Protein AF-A0A0Q4UPM6-F1 (afdb_monomer_lite)

pLDDT: mean 94.71, std 3.46, range [77.81, 97.81]

Sequence (63 aa):
MKLVWPQAGIDPAEVEGWDFANHLLQPLDDPQADANREACIAMVMERPRWRLTLQTHKMLGLR

Secondary structure (DSSP, 8-state):
-EEEES-TT--HHHHHTS--S-EEEEE--STTHHHHHHHHHHHHHH-TTEEE---HHHHTT--

Structure (mmCIF, N/CA/C/O backbone):
data_AF-A0A0Q4UPM6-F1
#
_entry.id   AF-A0A0Q4UPM6-F1
#
loop_
_atom_site.group_PDB
_atom_site.id
_atom_site.type_symbol
_atom_site.label_atom_id
_atom_site.label_alt_id
_atom_site.label_comp_id
_atom_site.label_asym_id
_atom_site.label_entity_id
_atom_site.label_seq_id
_atom_site.pdbx_PDB_ins_code
_atom_site.Cartn_x
_atom_site.Cartn_y
_atom_site.Cartn_z
_atom_site.occupancy
_atom_site.B_iso_or_equiv
_atom_site.auth_seq_id
_atom_site.auth_comp_id
_atom_site.auth_asym_id
_atom_site.auth_atom_id
_atom_site.pdbx_PDB_model_num
ATOM 1 N N . MET A 1 1 ? 12.320 -0.382 -1.151 1.00 94.75 1 MET A N 1
ATOM 2 C CA . MET A 1 1 ? 11.592 0.871 -0.901 1.00 94.75 1 MET A CA 1
ATOM 3 C C . MET A 1 1 ? 10.181 0.573 -0.412 1.00 94.75 1 MET A C 1
ATOM 5 O O . MET A 1 1 ? 9.593 -0.416 -0.842 1.00 94.75 1 MET A O 1
ATOM 9 N N . LYS A 1 2 ? 9.654 1.413 0.485 1.00 96.19 2 LYS A N 1
ATOM 10 C CA . LYS A 1 2 ? 8.238 1.419 0.868 1.00 96.19 2 LYS A CA 1
ATOM 11 C C . LYS A 1 2 ? 7.636 2.759 0.468 1.00 96.19 2 LYS A C 1
ATOM 13 O O . LYS A 1 2 ? 8.084 3.783 0.970 1.00 96.19 2 LYS A O 1
ATOM 18 N N . LEU A 1 3 ? 6.640 2.727 -0.404 1.00 97.06 3 LEU A N 1
ATOM 19 C CA . LEU A 1 3 ? 5.884 3.892 -0.835 1.00 97.06 3 LEU A CA 1
ATOM 20 C C . LEU A 1 3 ? 4.583 3.970 -0.031 1.00 97.06 3 LEU A C 1
ATOM 22 O O . LEU A 1 3 ? 3.847 2.988 0.037 1.00 97.06 3 LEU A O 1
ATOM 26 N N . VAL A 1 4 ? 4.311 5.125 0.575 1.00 97.19 4 VAL A N 1
ATOM 27 C CA . VAL A 1 4 ? 2.999 5.437 1.154 1.00 97.19 4 VAL A CA 1
ATOM 28 C C . VAL A 1 4 ? 2.174 6.124 0.069 1.00 97.19 4 VAL A C 1
ATOM 30 O O . VAL A 1 4 ? 2.623 7.125 -0.478 1.00 97.19 4 VAL A O 1
ATOM 33 N N . TRP A 1 5 ? 1.009 5.580 -0.275 1.00 97.44 5 TRP A N 1
ATOM 34 C CA . TRP A 1 5 ? 0.213 6.028 -1.423 1.00 97.44 5 TRP A CA 1
ATOM 35 C C . TRP A 1 5 ? -1.293 5.916 -1.124 1.00 97.44 5 TRP A C 1
ATOM 37 O O . TRP A 1 5 ? -1.675 5.022 -0.365 1.00 97.44 5 TRP A O 1
ATOM 47 N N . PRO A 1 6 ? -2.158 6.782 -1.688 1.00 96.38 6 PRO A N 1
ATOM 48 C CA . PRO A 1 6 ? -1.880 7.894 -2.607 1.00 96.38 6 PRO A CA 1
ATOM 49 C C . PRO A 1 6 ? -1.231 9.111 -1.935 1.00 96.38 6 PRO A C 1
ATOM 51 O O . PRO A 1 6 ? -1.534 9.440 -0.796 1.00 96.38 6 PRO A O 1
ATOM 54 N N . GLN A 1 7 ? -0.325 9.785 -2.648 1.00 94.56 7 GLN A N 1
ATOM 55 C CA . GLN A 1 7 ? 0.270 11.067 -2.252 1.00 94.56 7 GLN A CA 1
ATOM 56 C C . GLN A 1 7 ? 0.351 11.983 -3.475 1.00 94.56 7 GLN A C 1
ATOM 58 O O . GLN A 1 7 ? 0.664 11.532 -4.577 1.00 94.56 7 GLN A O 1
ATOM 63 N N . ALA A 1 8 ? 0.053 13.270 -3.288 1.00 93.50 8 ALA A N 1
ATOM 64 C CA . ALA A 1 8 ? 0.090 14.239 -4.376 1.00 93.50 8 ALA A CA 1
ATOM 65 C C . ALA A 1 8 ? 1.509 14.353 -4.956 1.00 93.50 8 ALA A C 1
ATOM 67 O O . ALA A 1 8 ?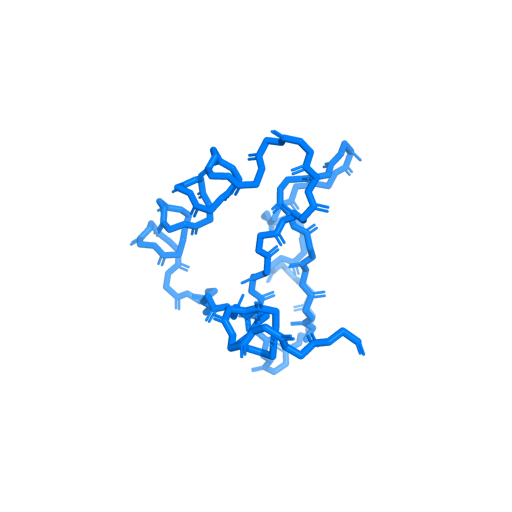 2.479 14.485 -4.212 1.00 93.50 8 ALA A O 1
ATOM 68 N N . GLY A 1 9 ? 1.614 14.316 -6.285 1.00 94.12 9 GLY A N 1
ATOM 69 C CA . GLY A 1 9 ? 2.893 14.436 -6.988 1.00 94.12 9 GLY A CA 1
ATOM 70 C C . GLY A 1 9 ? 3.759 13.174 -6.983 1.00 94.12 9 GLY A C 1
ATOM 71 O O . GLY A 1 9 ? 4.910 13.262 -7.392 1.00 94.12 9 GLY A O 1
ATOM 72 N N . ILE A 1 10 ? 3.238 12.022 -6.541 1.00 94.25 10 ILE A N 1
ATOM 73 C CA . ILE A 1 10 ? 3.944 10.741 -6.652 1.00 94.25 10 ILE A CA 1
ATOM 74 C C . ILE A 1 10 ? 3.201 9.812 -7.610 1.00 94.25 10 ILE A C 1
ATOM 76 O O . ILE A 1 10 ? 2.100 9.347 -7.305 1.00 94.25 10 ILE A O 1
ATOM 80 N N . ASP A 1 11 ? 3.841 9.493 -8.734 1.00 93.31 11 ASP A N 1
ATOM 81 C CA . ASP A 1 11 ? 3.419 8.414 -9.624 1.00 93.31 11 ASP A CA 1
ATOM 82 C C . ASP A 1 11 ? 4.143 7.107 -9.242 1.00 93.31 11 ASP A C 1
ATOM 84 O O . ASP A 1 11 ? 5.375 7.036 -9.310 1.00 93.31 11 ASP A O 1
ATOM 88 N N . PRO A 1 12 ? 3.420 6.037 -8.855 1.00 92.69 12 PRO A N 1
ATOM 89 C CA . PRO A 1 12 ? 4.034 4.739 -8.604 1.00 92.69 12 PRO A CA 1
ATOM 90 C C . PRO A 1 12 ? 4.850 4.192 -9.783 1.00 92.69 12 PRO A C 1
ATOM 92 O O . PRO A 1 12 ? 5.809 3.465 -9.542 1.00 92.69 12 PRO A O 1
ATOM 95 N N . ALA A 1 13 ? 4.518 4.533 -11.035 1.00 92.44 13 ALA A N 1
ATOM 96 C CA . ALA A 1 13 ? 5.284 4.100 -12.208 1.00 92.44 13 ALA A CA 1
ATOM 97 C C . ALA A 1 13 ? 6.711 4.673 -12.222 1.00 92.44 13 ALA A C 1
ATOM 99 O O . ALA A 1 13 ? 7.655 3.967 -12.576 1.00 92.44 13 ALA A O 1
ATOM 100 N N . GLU A 1 14 ? 6.886 5.925 -11.791 1.00 94.25 14 GLU A N 1
ATOM 101 C CA . GLU A 1 14 ? 8.205 6.557 -11.693 1.00 94.25 14 GLU A CA 1
ATOM 102 C C . GLU A 1 14 ? 9.057 5.882 -10.613 1.00 94.25 14 GLU A C 1
ATOM 104 O O . GLU A 1 14 ? 10.226 5.566 -10.838 1.00 94.25 14 GLU A O 1
ATOM 109 N N . VAL A 1 15 ? 8.450 5.593 -9.457 1.00 94.31 15 VAL A N 1
ATOM 110 C CA . VAL A 1 15 ? 9.123 4.922 -8.333 1.00 94.31 15 VAL A CA 1
ATOM 111 C C . VAL A 1 15 ? 9.471 3.469 -8.671 1.00 94.31 15 VAL A C 1
ATOM 113 O O . VAL A 1 15 ? 10.494 2.954 -8.225 1.00 94.31 15 VAL A O 1
ATOM 116 N N . GLU A 1 16 ? 8.643 2.796 -9.470 1.00 93.81 16 GLU A N 1
ATOM 117 C CA . GLU A 1 16 ? 8.870 1.421 -9.930 1.00 93.81 16 GLU A CA 1
ATOM 118 C C . GLU A 1 16 ? 10.103 1.290 -10.838 1.00 93.81 16 GLU A C 1
ATOM 120 O O . GLU A 1 16 ? 10.717 0.223 -10.893 1.00 93.81 16 GLU A O 1
ATOM 125 N N . GLY A 1 17 ? 10.504 2.372 -11.511 1.00 93.81 17 GLY A N 1
ATOM 126 C CA . GLY A 1 17 ? 11.732 2.432 -12.305 1.00 93.81 17 GLY A CA 1
ATOM 127 C C . GLY A 1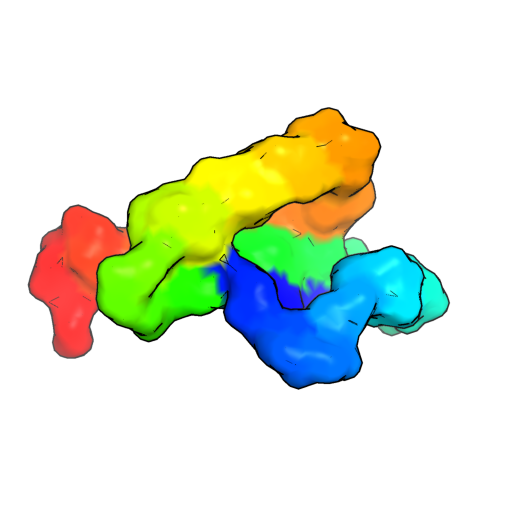 17 ? 13.017 2.534 -11.478 1.00 93.81 17 GLY A C 1
ATOM 128 O O . GLY A 1 17 ? 14.107 2.389 -12.030 1.00 93.81 17 GLY A O 1
ATOM 129 N N . TRP A 1 18 ? 12.924 2.781 -10.169 1.00 94.50 18 TRP A N 1
ATOM 130 C CA . TRP A 1 18 ? 14.093 2.908 -9.299 1.00 94.50 18 TRP A CA 1
ATOM 131 C C . TRP A 1 18 ? 14.660 1.535 -8.908 1.00 94.50 18 TRP A C 1
ATOM 133 O O . TRP A 1 18 ? 13.936 0.542 -8.791 1.00 94.50 18 TRP A O 1
ATOM 143 N N . ASP A 1 19 ? 15.971 1.475 -8.666 1.00 94.50 19 ASP A N 1
ATOM 144 C CA . ASP A 1 19 ? 16.674 0.225 -8.359 1.00 94.50 19 ASP A CA 1
ATOM 145 C C . ASP A 1 19 ? 16.516 -0.185 -6.885 1.00 94.50 19 ASP A C 1
ATOM 147 O O . ASP A 1 19 ? 17.404 -0.020 -6.046 1.00 94.50 19 ASP A O 1
ATOM 151 N N . PHE A 1 20 ? 15.331 -0.696 -6.541 1.00 95.69 20 PHE A N 1
ATOM 152 C CA . PHE A 1 20 ? 15.064 -1.284 -5.232 1.00 95.69 20 PHE A CA 1
ATOM 153 C C . PHE A 1 20 ? 14.759 -2.772 -5.331 1.00 95.69 20 PHE A C 1
ATOM 155 O O . PHE A 1 20 ? 13.823 -3.190 -6.005 1.00 95.69 20 PHE A O 1
ATOM 162 N N . ALA A 1 21 ? 15.436 -3.568 -4.501 1.00 94.94 21 ALA A N 1
ATOM 163 C CA . ALA A 1 21 ? 15.173 -5.005 -4.379 1.00 94.94 21 ALA A CA 1
ATOM 164 C C . ALA A 1 21 ? 13.724 -5.340 -3.965 1.00 94.94 21 ALA A C 1
ATOM 166 O O . ALA A 1 21 ? 13.226 -6.430 -4.223 1.00 94.94 21 ALA A O 1
ATOM 167 N N . ASN A 1 22 ? 13.038 -4.414 -3.291 1.00 96.06 22 ASN A N 1
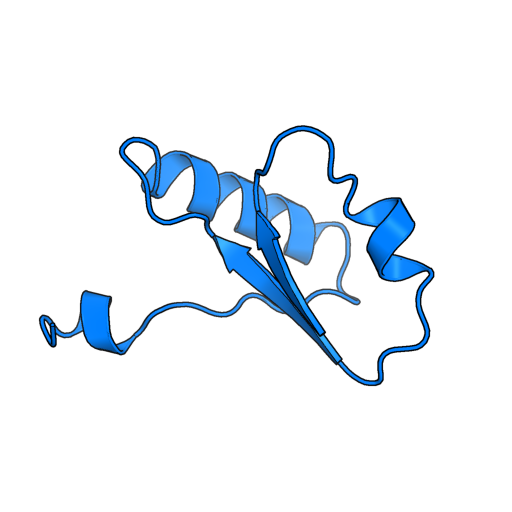ATOM 168 C CA . ASN A 1 22 ? 11.684 -4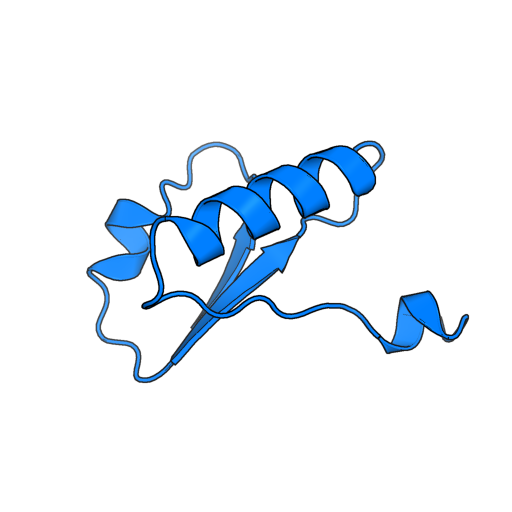.608 -2.783 1.00 96.06 22 ASN A CA 1
ATOM 169 C C . ASN A 1 22 ? 10.822 -3.385 -3.115 1.00 96.06 22 ASN A C 1
ATOM 171 O O . ASN A 1 22 ? 11.214 -2.273 -2.759 1.00 96.06 22 ASN A O 1
ATOM 175 N N . HIS A 1 23 ? 9.638 -3.597 -3.692 1.00 97.31 23 HIS A N 1
ATOM 176 C CA . HIS A 1 23 ? 8.624 -2.560 -3.916 1.00 97.31 23 HIS A CA 1
ATOM 177 C C . HIS A 1 23 ? 7.436 -2.842 -2.998 1.00 97.31 23 HIS A C 1
ATOM 179 O O . HIS A 1 23 ? 6.677 -3.789 -3.208 1.00 97.31 23 HIS A O 1
ATOM 185 N N . LEU A 1 24 ? 7.341 -2.088 -1.905 1.00 97.81 24 LEU A N 1
ATOM 186 C CA . LEU A 1 24 ? 6.264 -2.222 -0.928 1.00 97.81 24 LEU A CA 1
ATOM 187 C C . LEU A 1 24 ? 5.321 -1.032 -1.066 1.00 97.81 24 LEU A C 1
ATOM 189 O O . LEU A 1 24 ? 5.786 0.107 -1.074 1.00 97.81 24 LEU A O 1
ATOM 193 N N . LEU A 1 25 ? 4.022 -1.297 -1.135 1.00 97.69 25 LEU A N 1
ATOM 194 C CA . LEU A 1 25 ? 2.979 -0.281 -1.185 1.00 97.69 25 LEU A CA 1
ATOM 195 C C . LEU A 1 25 ? 2.209 -0.289 0.132 1.00 97.69 25 LEU A C 1
ATOM 197 O O . LEU A 1 25 ? 1.646 -1.314 0.514 1.00 97.69 25 LEU A O 1
ATOM 201 N N . GLN A 1 26 ? 2.207 0.836 0.837 1.00 97.75 26 GLN A N 1
ATOM 202 C CA . GLN A 1 26 ? 1.445 1.023 2.063 1.00 97.75 26 GLN A CA 1
ATOM 203 C C . GLN A 1 26 ? 0.323 2.033 1.802 1.00 97.75 26 GLN A C 1
ATOM 205 O O . GLN A 1 26 ? 0.628 3.136 1.345 1.00 97.75 26 GLN A O 1
ATOM 210 N N . PRO A 1 27 ? -0.935 1.715 2.140 1.00 97.56 27 PRO A N 1
ATOM 211 C CA . PRO A 1 27 ? -2.000 2.707 2.119 1.00 97.56 27 PRO A CA 1
ATOM 212 C C . PRO A 1 27 ? -1.647 3.910 2.998 1.00 97.56 27 PRO A C 1
ATOM 214 O O . PRO A 1 27 ? -1.120 3.748 4.108 1.00 97.56 27 PRO A O 1
ATOM 217 N N . LEU A 1 28 ? -1.919 5.115 2.498 1.00 96.69 28 LEU A N 1
ATOM 218 C CA . LEU A 1 28 ? -1.900 6.330 3.302 1.00 96.69 28 LEU A CA 1
ATOM 219 C C . LEU A 1 28 ? -2.982 6.227 4.388 1.00 96.69 28 LEU A C 1
ATOM 221 O O . LEU A 1 28 ? -4.143 5.948 4.093 1.00 96.69 28 LEU A O 1
ATOM 225 N N . ASP A 1 29 ? -2.582 6.444 5.639 1.00 94.06 29 ASP A N 1
ATOM 226 C CA . ASP A 1 29 ? -3.478 6.418 6.796 1.00 94.06 29 ASP A CA 1
ATOM 227 C C . ASP A 1 29 ? -3.925 7.844 7.135 1.00 94.06 29 ASP A C 1
ATOM 229 O O . ASP A 1 29 ? -3.251 8.570 7.870 1.00 94.06 29 ASP A O 1
ATOM 233 N N . ASP A 1 30 ? -5.027 8.256 6.518 1.00 94.38 30 ASP A N 1
ATOM 234 C CA . ASP A 1 30 ? -5.662 9.564 6.657 1.00 94.38 30 ASP A CA 1
ATOM 235 C C . ASP A 1 30 ? -7.200 9.387 6.747 1.00 94.38 30 ASP A C 1
ATOM 237 O O . ASP A 1 30 ? -7.683 8.252 6.813 1.00 94.38 30 ASP A O 1
ATOM 241 N N . PRO A 1 31 ? -8.020 10.459 6.759 1.00 96.62 31 PRO A N 1
ATOM 242 C CA . PRO A 1 31 ? -9.480 10.322 6.793 1.00 96.62 31 PRO A CA 1
ATOM 243 C C . PRO A 1 31 ? -10.099 9.489 5.653 1.00 96.62 31 PRO A C 1
ATOM 245 O O . PRO A 1 31 ? -11.272 9.140 5.738 1.00 96.62 31 PRO A O 1
ATOM 248 N N . GLN A 1 32 ? -9.341 9.171 4.599 1.00 95.81 32 GLN A N 1
ATOM 249 C CA . GLN A 1 32 ? -9.745 8.354 3.452 1.00 95.81 32 GLN A CA 1
ATOM 250 C C . GLN A 1 32 ? -9.082 6.963 3.458 1.00 95.81 32 GLN A C 1
ATOM 252 O O . GLN A 1 32 ? -9.024 6.306 2.419 1.00 95.81 32 GLN A O 1
ATOM 257 N N . ALA A 1 33 ? -8.606 6.481 4.613 1.00 93.50 33 ALA A N 1
ATOM 258 C CA . ALA A 1 33 ? -7.858 5.227 4.747 1.00 93.50 33 ALA A CA 1
ATOM 259 C C . ALA A 1 33 ? -8.498 4.016 4.034 1.00 93.50 33 ALA A C 1
ATOM 261 O O . ALA A 1 33 ? -7.786 3.235 3.400 1.00 93.50 33 ALA A O 1
ATOM 262 N N . ASP A 1 34 ? -9.826 3.864 4.090 1.00 95.06 34 ASP A N 1
ATOM 263 C CA . ASP A 1 34 ? -10.520 2.772 3.396 1.00 95.06 34 ASP A CA 1
ATOM 264 C C . ASP A 1 34 ? -10.412 2.886 1.872 1.00 95.06 34 ASP A C 1
ATOM 266 O O . ASP A 1 34 ? -10.069 1.909 1.207 1.00 95.06 34 ASP A O 1
ATOM 270 N N . ALA A 1 35 ? -10.615 4.083 1.319 1.00 97.44 35 ALA A N 1
ATOM 271 C CA . ALA A 1 35 ? -10.462 4.325 -0.114 1.00 97.44 35 ALA A CA 1
ATOM 272 C C . ALA A 1 35 ? -9.004 4.139 -0.563 1.00 97.44 35 ALA A C 1
ATOM 274 O O . ALA A 1 35 ? -8.744 3.521 -1.596 1.00 97.44 35 ALA A O 1
ATOM 275 N N . ASN A 1 36 ? -8.043 4.602 0.242 1.00 97.31 36 ASN A N 1
ATOM 276 C CA . ASN A 1 36 ? -6.616 4.423 -0.027 1.00 97.31 36 ASN A CA 1
ATOM 277 C C . ASN A 1 36 ? -6.236 2.938 -0.040 1.00 97.31 36 ASN A C 1
ATOM 279 O O . ASN A 1 36 ? -5.471 2.494 -0.896 1.00 97.31 36 ASN A O 1
ATOM 283 N N . ARG A 1 37 ? -6.794 2.151 0.888 1.00 96.81 37 ARG A N 1
ATOM 284 C CA . ARG A 1 37 ? -6.594 0.701 0.947 1.00 96.81 37 ARG A CA 1
ATOM 285 C C . ARG A 1 37 ? -7.122 0.012 -0.307 1.00 96.81 37 ARG A C 1
ATOM 287 O O . ARG A 1 37 ? -6.377 -0.769 -0.894 1.00 96.81 37 ARG A O 1
ATOM 294 N N . GLU A 1 38 ? -8.346 0.315 -0.729 1.00 97.56 38 GLU A N 1
ATOM 295 C CA . GLU A 1 38 ? -8.930 -0.241 -1.959 1.00 97.56 38 GLU A CA 1
ATOM 296 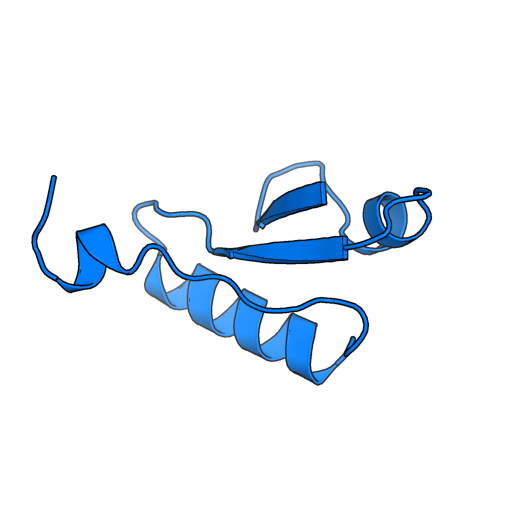C C . GLU A 1 38 ? -8.096 0.118 -3.195 1.00 97.56 38 GLU A C 1
ATOM 298 O O . GLU A 1 38 ? -7.769 -0.747 -4.009 1.00 97.56 38 GLU A O 1
ATOM 303 N N . ALA A 1 39 ? -7.653 1.371 -3.300 1.00 97.19 39 ALA A N 1
ATOM 304 C CA . ALA A 1 39 ? -6.807 1.813 -4.401 1.00 97.19 39 ALA A CA 1
ATOM 305 C C . ALA A 1 39 ? -5.447 1.081 -4.411 1.00 97.19 39 ALA A C 1
ATOM 307 O O . ALA A 1 39 ? -4.972 0.658 -5.466 1.00 97.19 39 ALA A O 1
ATOM 308 N N . CYS A 1 40 ? -4.825 0.880 -3.243 1.00 97.62 40 CYS A N 1
ATOM 309 C CA . CYS A 1 40 ? -3.600 0.090 -3.130 1.00 97.62 40 CYS A CA 1
ATOM 310 C C . CYS A 1 40 ? -3.817 -1.377 -3.516 1.00 97.62 40 CYS A C 1
ATOM 312 O O . CYS A 1 40 ? -2.947 -1.954 -4.164 1.00 97.62 40 CYS A O 1
ATOM 314 N N . ILE A 1 41 ? -4.947 -1.981 -3.126 1.00 97.56 41 ILE A N 1
ATOM 315 C CA . ILE A 1 41 ? -5.303 -3.355 -3.505 1.00 97.56 41 ILE A CA 1
ATOM 316 C C . ILE A 1 41 ? -5.419 -3.457 -5.027 1.00 97.56 41 ILE A C 1
ATOM 318 O O . ILE A 1 41 ? -4.779 -4.320 -5.623 1.00 97.56 41 ILE A O 1
ATOM 322 N N . ALA A 1 42 ? -6.167 -2.553 -5.661 1.00 97.75 42 ALA A N 1
ATOM 323 C CA . ALA A 1 42 ? -6.301 -2.523 -7.114 1.00 97.75 42 ALA A CA 1
ATOM 324 C C . ALA A 1 42 ? -4.932 -2.410 -7.809 1.00 97.75 42 ALA A C 1
ATOM 326 O O . ALA A 1 42 ? -4.635 -3.180 -8.721 1.00 97.75 42 ALA A O 1
ATOM 327 N N . MET A 1 43 ? -4.059 -1.527 -7.316 1.00 96.38 43 MET A N 1
ATOM 328 C CA . MET A 1 43 ? -2.732 -1.318 -7.891 1.00 96.38 43 MET A CA 1
ATOM 329 C C . MET A 1 43 ? -1.838 -2.558 -7.798 1.00 96.38 43 MET A C 1
ATOM 331 O O . MET A 1 43 ? -1.226 -2.929 -8.795 1.00 96.38 43 MET A O 1
ATOM 335 N N . VAL A 1 44 ? -1.765 -3.235 -6.645 1.00 96.81 44 VAL A N 1
ATOM 336 C CA . VAL A 1 44 ? -0.915 -4.437 -6.520 1.00 96.81 44 VAL A CA 1
ATOM 337 C C . VAL A 1 44 ? -1.460 -5.623 -7.317 1.00 96.81 44 VAL A C 1
ATOM 339 O O . VAL A 1 44 ? -0.684 -6.476 -7.743 1.00 96.81 44 VAL A O 1
ATOM 342 N N . MET A 1 45 ? -2.778 -5.671 -7.542 1.00 97.38 45 MET A N 1
ATOM 343 C CA . MET A 1 45 ? -3.410 -6.668 -8.410 1.00 97.38 45 MET A CA 1
ATOM 344 C C . MET A 1 45 ? -3.081 -6.418 -9.887 1.00 97.38 45 MET A C 1
ATOM 346 O O . MET A 1 45 ? -2.860 -7.370 -10.630 1.00 97.38 45 MET A O 1
ATOM 350 N N . GLU A 1 46 ? -3.012 -5.153 -10.310 1.00 97.00 46 GLU A N 1
ATOM 351 C CA . GLU A 1 46 ? -2.618 -4.764 -11.669 1.00 97.00 46 GLU A CA 1
ATOM 352 C C . GLU A 1 46 ? -1.096 -4.865 -11.888 1.00 97.00 46 GLU A C 1
ATOM 354 O O . GLU A 1 46 ? -0.636 -5.228 -12.971 1.00 97.00 46 GLU A O 1
ATOM 359 N N . ARG A 1 47 ? -0.297 -4.569 -10.855 1.00 95.31 47 ARG A N 1
ATOM 360 C CA . ARG A 1 47 ? 1.168 -4.470 -10.910 1.00 95.31 47 ARG A CA 1
ATOM 361 C C . ARG A 1 47 ? 1.826 -5.358 -9.847 1.00 95.31 47 ARG A C 1
ATOM 363 O O . ARG A 1 47 ? 2.263 -4.858 -8.807 1.00 95.31 47 ARG A O 1
ATOM 370 N N . PRO A 1 48 ? 1.999 -6.666 -10.112 1.00 93.94 48 PRO A N 1
ATOM 371 C CA . PRO A 1 48 ? 2.455 -7.642 -9.114 1.00 93.94 48 PRO A CA 1
ATOM 372 C C . PRO A 1 48 ? 3.907 -7.451 -8.640 1.00 93.94 48 PRO A C 1
ATOM 374 O O . PRO A 1 48 ? 4.345 -8.120 -7.704 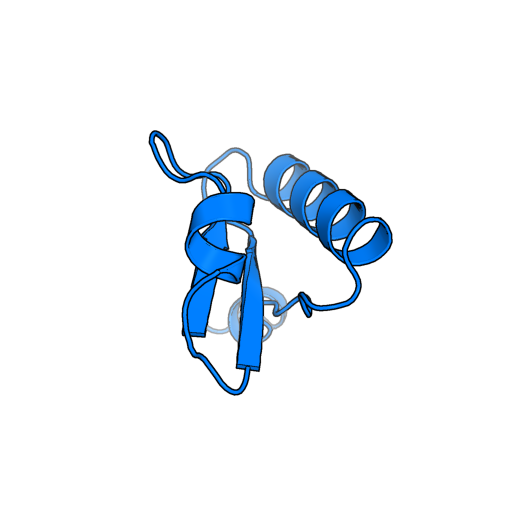1.00 93.94 48 PRO A O 1
ATOM 377 N N . ARG A 1 49 ? 4.673 -6.535 -9.253 1.00 95.31 49 ARG A N 1
ATOM 378 C CA . ARG A 1 49 ? 5.975 -6.089 -8.729 1.00 95.31 49 ARG A CA 1
ATOM 379 C C . ARG A 1 49 ? 5.826 -5.414 -7.362 1.00 95.31 49 ARG A C 1
ATOM 381 O O . ARG A 1 49 ? 6.727 -5.521 -6.527 1.00 95.31 49 ARG A O 1
ATOM 388 N N . TRP A 1 50 ? 4.696 -4.754 -7.125 1.00 97.50 50 TRP A N 1
ATOM 389 C CA . TRP A 1 50 ? 4.353 -4.146 -5.849 1.00 97.50 50 TRP A CA 1
ATOM 390 C C . TRP A 1 50 ? 3.721 -5.163 -4.903 1.00 97.50 50 TRP A C 1
ATOM 392 O O . TRP A 1 50 ? 2.881 -5.970 -5.286 1.00 97.50 50 TRP A O 1
ATOM 402 N N . ARG A 1 51 ? 4.101 -5.099 -3.626 1.00 97.50 51 ARG A N 1
ATOM 403 C CA . ARG A 1 51 ? 3.499 -5.909 -2.559 1.00 97.50 51 ARG A CA 1
ATOM 404 C C . ARG A 1 51 ? 2.836 -5.013 -1.531 1.00 97.50 51 ARG A C 1
ATOM 406 O O . ARG A 1 51 ? 3.470 -4.093 -1.012 1.00 97.50 51 ARG A O 1
ATOM 413 N N . LEU A 1 52 ? 1.584 -5.316 -1.208 1.00 97.56 52 LEU A N 1
ATOM 414 C CA . LEU A 1 52 ? 0.829 -4.588 -0.198 1.00 97.56 52 LEU A CA 1
ATOM 415 C C . LEU A 1 52 ? 1.432 -4.828 1.192 1.00 97.56 52 LEU A C 1
ATOM 417 O O . LEU A 1 52 ? 1.708 -5.963 1.581 1.00 97.56 52 LEU A O 1
ATOM 421 N N . THR A 1 53 ? 1.611 -3.759 1.960 1.00 97.00 53 THR A N 1
ATOM 422 C CA . THR A 1 53 ? 1.984 -3.815 3.373 1.00 97.00 53 THR A CA 1
ATOM 423 C C . THR A 1 53 ? 0.981 -3.011 4.193 1.00 97.00 53 THR A C 1
ATOM 425 O O . THR A 1 53 ? 0.588 -1.910 3.812 1.00 97.00 53 THR A O 1
ATOM 428 N N . LEU A 1 54 ? 0.534 -3.576 5.314 1.00 93.75 54 LEU A N 1
ATOM 429 C CA . LEU A 1 54 ? -0.468 -2.976 6.193 1.00 93.75 54 LEU A CA 1
ATOM 430 C C . LEU A 1 54 ? 0.147 -2.657 7.554 1.00 93.75 54 LEU A C 1
ATOM 432 O O . LEU A 1 54 ? 1.059 -3.340 8.024 1.00 93.75 54 LEU A O 1
ATOM 436 N N . GLN A 1 55 ? -0.385 -1.634 8.220 1.00 89.69 55 GLN A N 1
ATOM 437 C CA . GLN A 1 55 ? 0.006 -1.288 9.585 1.00 89.69 55 GLN A CA 1
ATOM 438 C C . GLN A 1 55 ? -0.721 -2.194 10.588 1.00 89.69 55 GLN A C 1
ATOM 440 O O . GLN A 1 55 ? -1.660 -1.783 11.264 1.00 89.69 55 GLN A O 1
ATOM 445 N N . THR A 1 56 ? -0.280 -3.449 10.683 1.00 89.44 56 THR A N 1
ATOM 446 C CA . THR A 1 56 ? -0.917 -4.484 11.517 1.00 89.44 56 THR A CA 1
ATOM 447 C C . THR A 1 56 ? -1.013 -4.101 12.993 1.00 89.44 56 THR A C 1
ATOM 449 O O . THR A 1 56 ? -2.013 -4.406 13.627 1.00 89.44 56 THR A O 1
ATOM 452 N N . HIS A 1 57 ? -0.037 -3.368 13.536 1.00 89.62 57 HIS A N 1
ATOM 453 C CA . HIS A 1 57 ? -0.097 -2.858 14.911 1.00 89.62 57 HIS A CA 1
ATOM 454 C C . HIS A 1 57 ? -1.328 -1.963 15.142 1.00 89.62 57 HIS A C 1
ATOM 456 O O . HIS A 1 57 ? -2.033 -2.160 16.126 1.00 89.62 57 HIS A O 1
ATOM 462 N N . LYS A 1 58 ? -1.674 -1.081 14.193 1.00 87.19 58 LYS A N 1
ATOM 463 C CA . LYS A 1 58 ? -2.893 -0.260 14.271 1.00 87.19 58 LYS A CA 1
ATOM 464 C C . LYS A 1 58 ? -4.159 -1.104 14.174 1.00 87.19 58 LYS A C 1
ATOM 466 O O . LYS A 1 58 ? -5.101 -0.872 14.923 1.00 87.19 58 LYS A O 1
ATOM 471 N N . MET A 1 59 ? -4.163 -2.114 13.300 1.00 86.00 59 MET A N 1
ATOM 472 C CA . MET A 1 59 ? -5.283 -3.059 13.175 1.00 86.00 59 MET A CA 1
ATOM 473 C C . MET A 1 59 ? -5.506 -3.871 14.459 1.00 86.00 59 MET A C 1
ATOM 475 O O . MET A 1 59 ? -6.632 -4.247 14.761 1.00 86.00 59 MET A O 1
ATOM 479 N N . LEU A 1 60 ? -4.438 -4.119 15.219 1.00 92.69 60 LEU A N 1
ATOM 480 C CA . LEU A 1 60 ? -4.470 -4.795 16.516 1.00 92.69 60 LEU A CA 1
ATOM 481 C C . LEU A 1 60 ? -4.747 -3.841 17.694 1.00 92.69 60 LEU A C 1
ATOM 483 O O . LEU A 1 60 ? -4.751 -4.283 18.839 1.00 92.69 60 LEU A O 1
ATOM 487 N N . GLY A 1 61 ? -4.965 -2.546 17.444 1.00 90.12 61 GLY A N 1
ATOM 488 C CA . GLY A 1 61 ? -5.224 -1.550 18.489 1.00 90.12 61 GLY A CA 1
ATOM 489 C C . GLY A 1 61 ? -3.982 -1.065 19.247 1.00 90.12 61 GLY A C 1
ATOM 490 O O . GLY A 1 61 ? -4.119 -0.415 20.281 1.00 90.12 61 GLY A O 1
ATOM 491 N N . LEU A 1 62 ? -2.778 -1.347 18.745 1.00 89.50 62 LEU A N 1
ATOM 492 C CA . LEU A 1 62 ? -1.513 -0.859 19.298 1.00 89.50 62 LEU A CA 1
ATOM 493 C C . LEU A 1 62 ? -1.210 0.536 18.715 1.00 89.50 62 LEU A C 1
ATOM 495 O O . LEU A 1 62 ? -1.176 0.694 17.490 1.00 89.50 62 LEU A O 1
ATOM 499 N N . ARG A 1 63 ? -1.013 1.539 19.582 1.00 77.81 63 ARG A N 1
ATOM 500 C CA . ARG A 1 63 ? -0.678 2.930 19.224 1.00 77.81 63 ARG A CA 1
ATOM 501 C C . ARG A 1 63 ? 0.701 3.317 19.729 1.00 77.81 63 ARG A C 1
ATOM 503 O O . ARG A 1 63 ? 1.002 2.965 20.889 1.00 77.81 63 ARG A O 1
#

Foldseek 3Di:
DEDADDDPPDDVVVVLPDPDPAAEYEYHPDPCSVVSVVVSVVVCVVPVSYDYDYPVCVVVVHD

Radius of gyration: 11.87 Å; chains: 1; bounding box: 27×22×32 Å